Protein AF-A0A1U7HWN7-F1 (afdb_monomer)

Structure (mmCIF, N/CA/C/O backbone):
data_AF-A0A1U7HWN7-F1
#
_entry.id   AF-A0A1U7HWN7-F1
#
loop_
_atom_site.group_PDB
_atom_site.id
_atom_site.type_symbol
_atom_site.label_atom_id
_atom_site.label_alt_id
_atom_site.label_comp_id
_atom_site.label_asym_id
_atom_site.label_entity_id
_atom_site.label_seq_id
_atom_site.pdbx_PDB_ins_code
_atom_site.Cartn_x
_atom_site.Cartn_y
_atom_site.Cartn_z
_atom_site.occupancy
_atom_site.B_iso_or_equiv
_atom_site.auth_seq_id
_atom_site.auth_comp_id
_atom_site.auth_asym_id
_atom_site.auth_atom_id
_atom_site.pdbx_PDB_model_num
ATOM 1 N N . MET A 1 1 ? -8.806 -16.649 3.704 1.00 56.94 1 MET A N 1
ATOM 2 C CA . MET A 1 1 ? -8.551 -15.427 2.915 1.00 56.94 1 MET A CA 1
ATOM 3 C C . MET A 1 1 ? -8.512 -15.822 1.454 1.00 56.94 1 MET A C 1
ATOM 5 O O . MET A 1 1 ? -7.733 -16.699 1.111 1.00 56.94 1 MET A O 1
ATOM 9 N N . THR A 1 2 ? -9.397 -15.265 0.632 1.00 80.50 2 THR A N 1
ATOM 10 C CA . THR A 1 2 ? -9.470 -15.545 -0.810 1.00 80.50 2 THR A CA 1
ATOM 11 C C . THR A 1 2 ? -8.671 -14.491 -1.568 1.00 80.50 2 THR A C 1
ATOM 13 O O . THR A 1 2 ? -8.908 -13.297 -1.384 1.00 80.50 2 THR A O 1
ATOM 16 N N . PHE A 1 3 ? -7.722 -14.925 -2.393 1.00 81.88 3 PHE A N 1
ATOM 17 C CA . PHE A 1 3 ? -6.905 -14.049 -3.230 1.00 81.88 3 PHE A CA 1
ATOM 18 C C . PHE A 1 3 ? -7.599 -13.822 -4.578 1.00 81.88 3 PHE A C 1
ATOM 20 O O . PHE A 1 3 ? -8.114 -14.773 -5.161 1.00 81.88 3 PHE A O 1
ATOM 27 N N . ARG A 1 4 ? -7.633 -12.570 -5.044 1.00 91.50 4 ARG A N 1
ATOM 28 C CA . ARG A 1 4 ?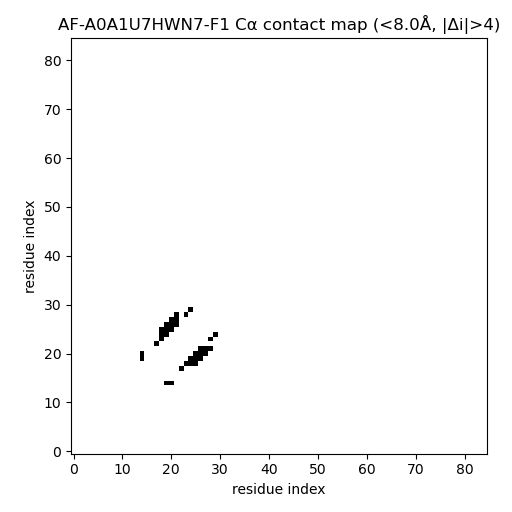 -8.225 -12.176 -6.330 1.00 91.50 4 ARG A CA 1
ATOM 29 C C . ARG A 1 4 ? -7.111 -11.689 -7.258 1.00 91.50 4 ARG A C 1
ATOM 31 O O . ARG A 1 4 ? -6.593 -10.601 -6.996 1.00 91.50 4 ARG A O 1
ATOM 38 N N . PRO A 1 5 ? -6.699 -12.482 -8.261 1.00 86.81 5 PRO A N 1
ATOM 39 C CA . PRO A 1 5 ? -5.590 -12.123 -9.142 1.00 86.81 5 PRO A CA 1
ATOM 40 C C . PRO A 1 5 ? -5.881 -10.870 -9.975 1.00 86.81 5 PRO A C 1
ATOM 42 O O . PRO A 1 5 ? -4.960 -10.119 -10.266 1.00 86.81 5 PRO A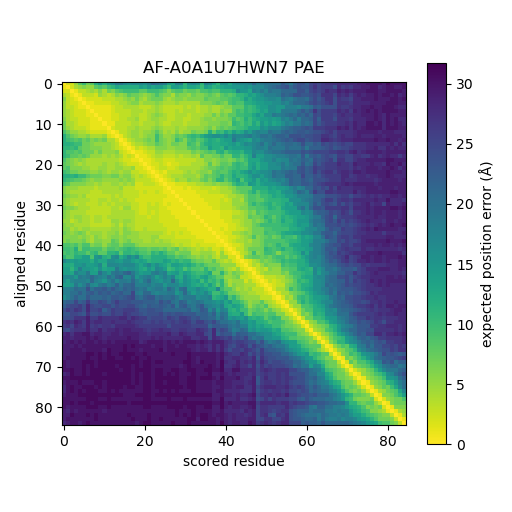 O 1
ATOM 45 N N . GLU A 1 6 ? -7.151 -10.570 -10.248 1.00 91.62 6 GLU A N 1
ATOM 46 C CA . GLU A 1 6 ? -7.563 -9.426 -11.069 1.00 91.62 6 GLU A CA 1
ATOM 47 C C . GLU A 1 6 ? -7.149 -8.086 -10.443 1.00 91.62 6 GLU A C 1
ATOM 49 O O . GLU A 1 6 ? -6.822 -7.135 -11.144 1.00 91.62 6 GLU A O 1
ATOM 54 N N . LEU A 1 7 ? -7.112 -8.016 -9.107 1.00 89.62 7 LEU A N 1
ATOM 55 C CA . LEU A 1 7 ? -6.626 -6.832 -8.393 1.00 89.62 7 LEU A CA 1
ATOM 56 C C . LEU A 1 7 ? -5.112 -6.664 -8.519 1.00 89.62 7 LEU A C 1
ATOM 58 O O . LEU A 1 7 ? -4.613 -5.548 -8.433 1.00 89.62 7 LEU A O 1
ATOM 62 N N . LEU A 1 8 ? -4.376 -7.768 -8.662 1.00 87.25 8 LEU A N 1
ATOM 63 C CA . LEU A 1 8 ? -2.935 -7.717 -8.864 1.00 87.25 8 LEU A CA 1
ATOM 64 C C . LEU A 1 8 ? -2.625 -7.168 -10.259 1.00 87.25 8 LEU A C 1
ATOM 66 O O . LEU A 1 8 ? -1.751 -6.320 -10.388 1.00 87.25 8 LEU A O 1
ATOM 70 N N . ASP A 1 9 ? -3.380 -7.608 -11.266 1.00 87.50 9 ASP A N 1
ATOM 71 C CA . ASP A 1 9 ? -3.248 -7.127 -12.642 1.00 87.50 9 ASP A CA 1
ATOM 72 C C . ASP A 1 9 ? -3.592 -5.635 -12.756 1.00 87.50 9 ASP A C 1
ATOM 74 O O . ASP A 1 9 ? -2.878 -4.892 -13.423 1.00 87.50 9 ASP A O 1
ATOM 78 N N . GLU A 1 10 ? -4.632 -5.173 -12.050 1.00 88.12 10 GLU A N 1
ATOM 79 C CA . GLU A 1 10 ? -4.983 -3.748 -11.974 1.00 88.12 10 GLU A CA 1
ATOM 80 C C . GLU A 1 10 ? -3.884 -2.925 -11.281 1.00 88.12 10 GLU A C 1
ATOM 82 O O . GLU A 1 10 ? -3.500 -1.864 -11.767 1.00 88.12 10 GLU A O 1
ATOM 87 N N . LEU A 1 11 ? -3.323 -3.423 -10.174 1.00 86.12 11 LEU A N 1
ATOM 88 C CA . LEU A 1 11 ? -2.237 -2.742 -9.457 1.00 86.12 11 LEU A CA 1
ATOM 89 C C . LEU A 1 11 ? -0.922 -2.707 -10.250 1.00 86.12 11 LEU A C 1
ATOM 91 O O . LEU A 1 11 ? -0.128 -1.789 -10.065 1.00 86.12 11 LEU A O 1
ATOM 95 N N . LEU A 1 12 ? -0.675 -3.702 -11.102 1.00 86.31 12 LEU A N 1
ATOM 96 C CA . LEU A 1 12 ? 0.511 -3.781 -11.961 1.00 86.31 12 LEU A CA 1
ATOM 97 C C . LEU A 1 12 ? 0.295 -3.127 -13.336 1.00 86.31 12 LEU A C 1
ATOM 99 O O . LEU A 1 12 ? 1.212 -3.114 -14.161 1.00 86.31 12 LEU A O 1
ATOM 103 N N . GLN A 1 13 ? -0.890 -2.573 -13.600 1.00 84.81 13 GLN A N 1
ATOM 104 C CA . GLN A 1 13 ? -1.189 -1.914 -14.862 1.00 84.81 13 GLN A CA 1
ATOM 105 C C . GLN A 1 13 ? -0.359 -0.628 -15.001 1.00 84.81 13 GLN A C 1
ATOM 107 O O . GLN A 1 13 ? -0.515 0.314 -14.229 1.00 84.81 13 GLN A O 1
ATOM 112 N N . GLY A 1 14 ? 0.513 -0.576 -16.013 1.00 76.38 14 GLY A N 1
ATOM 113 C CA . GLY A 1 14 ? 1.387 0.581 -16.261 1.00 76.38 14 GLY A CA 1
ATOM 114 C C . GLY A 1 14 ? 2.718 0.548 -15.505 1.00 76.38 14 GLY A C 1
ATOM 115 O O . GLY A 1 14 ? 3.338 1.589 -15.318 1.00 76.38 14 GLY A O 1
ATOM 116 N N . TYR A 1 15 ? 3.148 -0.632 -15.057 1.00 78.62 15 TYR A N 1
ATOM 117 C CA . TYR A 1 15 ? 4.492 -0.849 -14.534 1.00 78.62 15 TYR A CA 1
ATOM 118 C C . TYR A 1 15 ? 5.502 -1.054 -15.678 1.00 78.62 15 TYR A C 1
ATOM 120 O O . TYR A 1 15 ? 5.391 -2.021 -16.434 1.00 78.62 15 TYR A O 1
ATOM 128 N N . ASP A 1 16 ? 6.512 -0.184 -15.757 1.00 77.31 16 ASP A N 1
ATOM 129 C CA . ASP A 1 16 ? 7.597 -0.264 -16.749 1.00 77.31 16 ASP A CA 1
ATOM 130 C C . ASP A 1 16 ? 8.978 -0.518 -16.110 1.00 77.31 16 ASP A C 1
ATOM 132 O O . ASP A 1 16 ? 9.842 -1.157 -16.721 1.00 77.31 16 ASP A O 1
ATOM 136 N N . HIS A 1 17 ? 9.202 -0.070 -14.866 1.00 84.19 17 HIS A N 1
ATOM 137 C CA . HIS A 1 17 ? 10.516 -0.121 -14.217 1.00 84.19 17 HIS A CA 1
ATOM 138 C C . HIS A 1 17 ? 10.485 -0.754 -12.819 1.00 84.19 17 HIS A C 1
ATOM 140 O O . HIS A 1 17 ? 9.597 -0.446 -12.031 1.00 84.19 17 HIS A O 1
ATOM 146 N N . PRO A 1 18 ? 11.512 -1.540 -12.427 1.00 82.19 18 PRO A N 1
ATOM 147 C CA . PRO A 1 18 ? 11.605 -2.160 -11.093 1.00 82.19 18 PRO A CA 1
ATOM 148 C C . PRO A 1 18 ? 11.568 -1.175 -9.927 1.00 82.19 18 PRO A C 1
ATOM 150 O O . PRO A 1 18 ? 11.172 -1.533 -8.814 1.00 82.19 18 PRO A O 1
ATOM 153 N N . GLU A 1 19 ? 11.919 0.076 -10.192 1.00 85.69 19 GLU A N 1
ATOM 154 C CA . GLU A 1 19 ? 11.888 1.170 -9.230 1.00 85.69 19 GLU A CA 1
ATOM 155 C C . GLU A 1 19 ? 10.452 1.611 -8.888 1.00 85.69 19 GLU A C 1
ATOM 157 O O . GLU A 1 19 ? 10.196 2.024 -7.760 1.00 85.69 19 GLU A O 1
ATOM 162 N N . ASP A 1 20 ? 9.477 1.421 -9.779 1.00 84.62 20 ASP A N 1
ATOM 163 C CA . ASP A 1 20 ? 8.068 1.757 -9.515 1.00 84.62 20 ASP A CA 1
ATOM 164 C C . ASP A 1 20 ? 7.373 0.719 -8.621 1.00 84.62 20 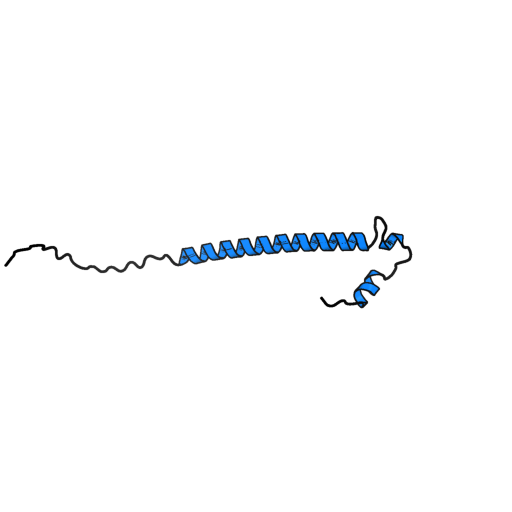ASP A C 1
ATOM 166 O O . ASP A 1 20 ? 6.350 0.993 -7.988 1.00 84.62 20 ASP A O 1
ATOM 170 N N . LEU A 1 21 ? 7.945 -0.483 -8.512 1.00 86.38 21 LEU A N 1
ATOM 171 C CA . LEU A 1 21 ? 7.461 -1.521 -7.604 1.00 86.38 21 LEU A CA 1
ATOM 172 C C . LEU A 1 21 ? 8.141 -1.425 -6.235 1.00 86.38 21 LEU A C 1
ATOM 174 O O . LEU A 1 21 ? 7.458 -1.427 -5.206 1.00 86.38 21 LEU A O 1
ATOM 178 N N . LEU A 1 22 ? 9.478 -1.342 -6.227 1.00 86.38 22 LEU A N 1
ATOM 179 C CA . LEU A 1 22 ? 10.321 -1.487 -5.030 1.00 86.38 22 LEU A CA 1
ATOM 180 C C . LEU A 1 22 ? 11.084 -0.219 -4.622 1.00 86.38 22 LEU A C 1
ATOM 182 O O . LEU A 1 22 ? 11.687 -0.196 -3.549 1.00 86.38 22 LEU A O 1
ATOM 186 N N . GLY A 1 23 ? 11.091 0.818 -5.454 1.00 86.25 23 GLY A N 1
ATOM 187 C CA . GLY A 1 23 ? 11.811 2.060 -5.196 1.00 86.25 23 GLY A CA 1
ATOM 188 C C . GLY A 1 23 ? 11.151 2.930 -4.130 1.00 86.25 23 GLY A C 1
ATOM 189 O O . GLY A 1 23 ? 10.147 2.583 -3.503 1.00 86.25 23 GLY A O 1
ATOM 190 N N . GLU A 1 24 ? 11.729 4.107 -3.900 1.00 82.44 24 GLU A N 1
ATOM 191 C CA . GLU A 1 24 ? 11.361 4.960 -2.768 1.00 82.44 24 GLU A CA 1
ATOM 192 C C . GLU A 1 24 ? 9.909 5.472 -2.823 1.00 82.44 24 GLU A C 1
ATOM 194 O O . GLU A 1 24 ? 9.309 5.712 -1.769 1.00 82.44 24 GLU A O 1
ATOM 199 N N . GLY A 1 25 ? 9.345 5.562 -4.031 1.00 83.12 25 GLY A N 1
ATOM 200 C CA . GLY A 1 25 ? 7.941 5.876 -4.309 1.00 83.12 25 GLY A CA 1
ATOM 201 C C . GLY A 1 25 ? 7.103 4.680 -4.765 1.00 83.12 25 GLY A C 1
ATOM 202 O O . GLY A 1 25 ? 5.963 4.881 -5.179 1.00 83.12 25 GLY A O 1
ATOM 203 N N . GLY A 1 26 ? 7.639 3.459 -4.696 1.00 88.62 26 GLY A N 1
ATOM 204 C CA . GLY A 1 26 ? 7.026 2.295 -5.321 1.00 88.62 26 GLY A CA 1
ATOM 205 C C . GLY A 1 26 ? 5.683 1.883 -4.713 1.00 88.62 26 GLY A C 1
ATOM 206 O O . GLY A 1 26 ? 5.397 2.125 -3.531 1.00 88.62 26 GLY A O 1
ATOM 207 N N . ILE A 1 27 ? 4.852 1.217 -5.517 1.00 90.56 27 ILE A N 1
ATOM 208 C CA . ILE A 1 27 ? 3.476 0.852 -5.149 1.00 90.56 27 ILE A CA 1
ATOM 209 C C . ILE A 1 27 ? 3.411 -0.042 -3.902 1.00 90.56 27 ILE A C 1
ATOM 211 O O . ILE A 1 27 ? 2.500 0.103 -3.087 1.00 90.56 27 ILE A O 1
ATOM 215 N N . LEU A 1 28 ? 4.409 -0.906 -3.670 1.00 90.06 28 LEU A N 1
ATOM 216 C CA . LEU A 1 28 ? 4.450 -1.774 -2.485 1.00 90.06 28 LEU A CA 1
ATOM 217 C C . LEU A 1 28 ? 4.590 -0.980 -1.184 1.00 90.06 28 LEU A C 1
ATOM 219 O O . LEU A 1 28 ? 3.974 -1.323 -0.169 1.00 90.06 28 LEU A O 1
ATOM 223 N N . LYS A 1 29 ? 5.369 0.103 -1.204 1.00 90.38 29 LYS A N 1
ATOM 224 C CA . LYS A 1 29 ? 5.560 0.977 -0.042 1.00 90.38 29 LYS A CA 1
ATOM 225 C C . LYS A 1 29 ? 4.285 1.764 0.253 1.00 90.38 29 LYS A C 1
ATOM 227 O O . LYS A 1 29 ? 3.885 1.872 1.413 1.00 90.38 29 LYS A O 1
ATOM 232 N N . GLN A 1 30 ? 3.615 2.248 -0.793 1.00 90.19 30 GLN A N 1
ATOM 233 C CA . GLN A 1 30 ? 2.326 2.932 -0.673 1.00 90.19 30 GLN A CA 1
ATOM 234 C C . GLN A 1 30 ? 1.236 1.996 -0.136 1.00 90.19 30 GLN A C 1
ATOM 236 O O . GLN A 1 30 ? 0.533 2.351 0.810 1.00 90.19 30 GLN A O 1
ATOM 241 N N . LEU A 1 31 ? 1.148 0.775 -0.673 1.00 91.56 31 LEU A N 1
ATOM 242 C CA . LEU A 1 31 ? 0.190 -0.237 -0.235 1.00 91.56 31 LEU A CA 1
ATOM 243 C C . LEU A 1 31 ? 0.415 -0.623 1.231 1.00 91.56 31 LEU A C 1
ATOM 245 O O . LEU A 1 31 ? -0.536 -0.672 2.010 1.00 91.56 31 LEU A O 1
ATOM 249 N N . SER A 1 32 ? 1.672 -0.840 1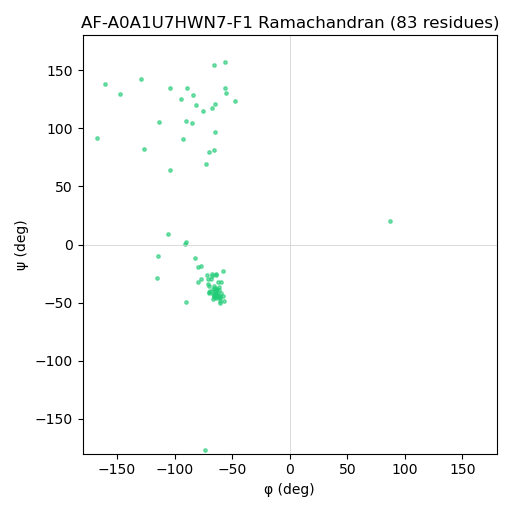.624 1.00 91.81 32 SER A N 1
ATOM 250 C CA . SER A 1 32 ? 2.032 -1.165 3.009 1.00 91.81 32 SER A CA 1
ATOM 251 C C . SER A 1 32 ? 1.634 -0.044 3.969 1.00 91.81 32 SER A C 1
ATOM 253 O O . SER A 1 32 ? 1.033 -0.307 5.011 1.00 91.81 32 SER A O 1
ATOM 255 N N . LYS A 1 33 ? 1.899 1.216 3.599 1.00 93.44 33 LYS A N 1
ATOM 256 C CA . LYS A 1 33 ? 1.480 2.387 4.378 1.00 93.44 33 LYS A CA 1
ATOM 257 C C . LYS A 1 33 ? -0.043 2.450 4.522 1.00 93.44 33 LYS A C 1
ATOM 259 O O . LYS A 1 33 ? -0.535 2.553 5.642 1.00 93.44 33 LYS A O 1
ATOM 264 N N . ALA A 1 34 ? -0.782 2.329 3.420 1.00 92.56 34 ALA A N 1
ATOM 265 C CA . ALA A 1 34 ? -2.244 2.380 3.430 1.00 92.56 34 ALA A CA 1
ATOM 266 C C . ALA A 1 34 ? -2.866 1.249 4.270 1.00 92.56 34 ALA A C 1
ATOM 268 O O . ALA A 1 34 ? -3.872 1.455 4.952 1.00 92.56 34 ALA A O 1
ATOM 269 N N . LEU A 1 35 ? -2.261 0.057 4.252 1.00 93.19 35 LEU A N 1
ATOM 270 C CA . LEU A 1 35 ? -2.704 -1.080 5.055 1.00 93.19 35 LEU A CA 1
ATOM 271 C C . LEU A 1 35 ? -2.503 -0.811 6.549 1.00 93.19 35 LEU A C 1
ATOM 273 O O . LEU A 1 35 ? -3.433 -1.005 7.331 1.00 93.19 35 LEU A O 1
ATOM 277 N N . VAL A 1 36 ? -1.328 -0.305 6.938 1.00 93.88 36 VAL A N 1
ATOM 278 C CA . VAL A 1 36 ? -1.041 0.082 8.328 1.00 93.88 36 VAL A CA 1
ATOM 279 C C . VAL A 1 36 ? -2.006 1.170 8.794 1.00 93.88 36 VAL A C 1
ATOM 281 O O . VAL A 1 36 ? -2.633 1.017 9.838 1.00 93.88 36 VAL A O 1
ATOM 284 N N . GLU A 1 37 ? -2.190 2.232 8.010 1.00 92.56 37 GLU A N 1
ATOM 285 C CA . GLU A 1 37 ? -3.120 3.318 8.337 1.00 92.56 37 GLU A CA 1
ATOM 286 C C . GLU A 1 37 ? -4.551 2.807 8.528 1.00 92.56 37 GLU A C 1
ATOM 288 O O . GLU A 1 37 ? -5.192 3.151 9.520 1.00 92.56 37 GLU A O 1
ATOM 293 N N . ARG A 1 38 ? -5.037 1.924 7.647 1.00 91.25 38 ARG A N 1
ATOM 294 C CA . ARG A 1 38 ? -6.378 1.336 7.767 1.00 91.25 38 ARG A CA 1
ATOM 295 C C . ARG A 1 38 ? -6.510 0.425 8.987 1.00 91.25 38 ARG A C 1
ATOM 297 O O . ARG A 1 38 ? -7.552 0.430 9.636 1.00 91.25 38 ARG A O 1
ATOM 304 N N . CYS A 1 39 ? -5.476 -0.343 9.321 1.00 90.12 39 CYS A N 1
ATOM 305 C CA . CYS A 1 39 ? -5.459 -1.143 10.544 1.00 90.12 39 CYS A CA 1
ATOM 306 C C . CYS A 1 39 ? -5.500 -0.261 11.797 1.00 90.12 39 CYS A C 1
ATOM 308 O O . CYS A 1 39 ? -6.244 -0.570 12.726 1.00 90.12 39 CYS A O 1
ATOM 310 N N . LEU A 1 40 ? -4.740 0.836 11.823 1.00 88.81 40 LEU A N 1
ATOM 311 C CA . LEU A 1 40 ? -4.749 1.787 12.936 1.00 88.81 40 LEU A CA 1
ATOM 312 C C . LEU A 1 40 ? -6.104 2.497 13.055 1.00 88.81 40 LEU A C 1
ATOM 314 O O . LEU A 1 40 ? -6.653 2.571 14.152 1.00 88.81 40 LEU A O 1
ATOM 318 N N . GLN A 1 41 ? -6.677 2.952 11.938 1.00 85.25 41 GLN A N 1
ATOM 319 C CA . GLN A 1 41 ? -8.019 3.545 11.895 1.00 85.25 41 GLN A CA 1
ATOM 320 C C . GLN A 1 41 ? -9.071 2.571 12.435 1.00 85.25 41 GLN A C 1
ATOM 322 O O . GLN A 1 41 ? -9.823 2.915 13.347 1.00 85.25 41 GLN A O 1
ATOM 327 N N . ALA A 1 42 ? -9.054 1.321 11.963 1.00 81.94 42 ALA A N 1
ATOM 328 C CA . ALA A 1 42 ? -9.970 0.293 12.438 1.00 81.94 42 ALA A CA 1
ATOM 329 C C . ALA A 1 42 ? -9.831 0.045 13.950 1.00 81.94 42 ALA A C 1
ATOM 331 O O . ALA A 1 42 ? -10.845 -0.051 14.633 1.00 81.94 42 ALA A O 1
ATOM 332 N N . GLN A 1 43 ? -8.606 0.009 14.492 1.00 74.75 43 GLN A N 1
ATOM 333 C CA . GLN A 1 43 ? -8.381 -0.125 15.940 1.00 74.75 43 GLN A CA 1
ATOM 334 C C . GLN A 1 43 ? -8.943 1.059 16.738 1.00 74.75 43 GLN A C 1
ATOM 336 O O . GLN A 1 43 ? -9.490 0.879 17.829 1.00 74.75 43 GLN A O 1
ATOM 341 N N . THR A 1 44 ? -8.824 2.282 16.215 1.00 73.94 44 THR A N 1
ATOM 342 C CA . THR A 1 44 ? -9.405 3.458 16.875 1.00 73.94 44 THR A CA 1
ATOM 343 C C . THR A 1 44 ? -10.931 3.446 16.832 1.00 73.94 44 THR A C 1
ATOM 345 O O . THR A 1 44 ? -11.570 3.750 17.843 1.00 73.94 44 THR A O 1
ATOM 348 N N . ASP A 1 45 ? -11.523 3.033 15.711 1.00 73.44 45 ASP A N 1
ATOM 349 C CA . ASP A 1 45 ? -12.973 2.942 15.553 1.00 73.44 45 ASP A CA 1
ATOM 350 C C . ASP A 1 45 ? -13.576 1.870 16.464 1.00 73.44 45 ASP A C 1
ATOM 352 O O . ASP A 1 45 ? -14.584 2.129 17.130 1.00 73.44 45 ASP A O 1
ATOM 356 N N . THR A 1 46 ? -12.943 0.696 16.569 1.00 70.12 46 THR A N 1
ATOM 357 C CA . THR A 1 46 ? -13.397 -0.372 17.471 1.00 70.12 46 THR A CA 1
ATOM 358 C C . THR A 1 46 ? -13.326 0.067 18.928 1.00 70.12 46 THR A C 1
ATOM 360 O O . THR A 1 46 ? -14.306 -0.071 19.657 1.00 70.12 46 THR A O 1
ATOM 363 N N . HIS A 1 47 ? -12.223 0.692 19.346 1.00 67.25 47 HIS A N 1
ATOM 364 C CA . HIS A 1 47 ? -12.067 1.162 20.722 1.00 67.25 47 HIS A CA 1
ATOM 365 C C . HIS A 1 47 ? -13.084 2.260 21.088 1.00 67.25 47 HIS A C 1
ATOM 367 O O . HIS A 1 47 ? -13.643 2.271 22.188 1.00 67.25 47 HIS A O 1
ATOM 373 N N . LEU A 1 48 ? -13.381 3.180 20.164 1.00 71.38 48 LEU A N 1
ATOM 374 C CA . LEU A 1 48 ? -14.408 4.204 20.375 1.00 71.38 48 LEU A CA 1
ATOM 375 C C . LEU A 1 48 ? -15.827 3.617 20.378 1.00 71.38 48 LEU A C 1
ATOM 377 O O . LEU A 1 48 ? -16.679 4.092 21.134 1.00 71.38 48 LEU A O 1
ATOM 381 N N . ALA A 1 49 ? -16.100 2.599 19.561 1.00 70.06 49 ALA A N 1
ATOM 382 C CA . ALA A 1 49 ? -17.378 1.891 19.561 1.00 70.06 49 ALA A CA 1
ATOM 383 C C . ALA A 1 49 ? -17.605 1.127 20.876 1.00 70.06 49 ALA A C 1
ATOM 385 O O . ALA A 1 49 ? -18.672 1.259 21.480 1.00 70.06 49 ALA A O 1
ATOM 386 N N . GLU A 1 50 ? -16.592 0.416 21.375 1.00 67.31 50 GLU A N 1
ATOM 387 C CA . GLU A 1 50 ? -16.634 -0.284 22.664 1.00 67.31 50 GLU A CA 1
ATOM 388 C C . GLU A 1 50 ? -16.871 0.687 23.826 1.00 67.31 50 GLU A C 1
ATOM 390 O O . GLU A 1 50 ? -17.770 0.479 24.642 1.00 67.31 50 GLU A O 1
ATOM 395 N N . GLN A 1 51 ? -16.152 1.814 23.868 1.00 65.62 51 GLN A N 1
ATOM 396 C CA . GLN A 1 51 ? -16.376 2.840 24.890 1.00 65.62 51 GLN A CA 1
ATOM 397 C C . GLN A 1 51 ? -17.787 3.440 24.841 1.00 65.62 51 GLN A C 1
ATOM 399 O O . GLN A 1 51 ? -18.379 3.706 25.891 1.00 65.62 51 GLN A O 1
ATOM 404 N N . ARG A 1 52 ? -18.351 3.665 23.646 1.00 68.69 52 ARG A N 1
ATOM 405 C CA . ARG A 1 52 ? -19.740 4.135 23.504 1.00 68.69 52 ARG A CA 1
ATOM 406 C C . ARG A 1 52 ? -20.740 3.081 23.981 1.00 68.69 52 ARG A C 1
ATOM 408 O O . ARG A 1 52 ? -21.670 3.438 24.702 1.00 68.69 52 ARG A O 1
ATOM 415 N N . ALA A 1 53 ? -20.530 1.808 23.649 1.00 66.56 53 ALA A N 1
ATOM 416 C CA . ALA A 1 53 ? -21.382 0.706 24.097 1.00 66.56 53 ALA A CA 1
ATOM 417 C C . ALA A 1 53 ? -21.351 0.534 25.628 1.00 66.56 53 ALA A C 1
ATOM 419 O O . ALA A 1 53 ? -22.398 0.396 26.264 1.00 66.56 53 ALA A O 1
ATOM 420 N N . LEU A 1 54 ? -20.171 0.636 26.248 1.00 68.25 54 LEU A N 1
ATOM 421 C CA . LEU A 1 54 ? -20.017 0.591 27.705 1.00 68.25 54 LEU A CA 1
ATOM 422 C C . LEU A 1 54 ? -20.732 1.764 28.398 1.00 68.25 54 LEU A C 1
ATOM 424 O O . LEU A 1 54 ? -21.434 1.557 29.389 1.00 68.25 54 LEU A O 1
ATOM 428 N N . LYS A 1 55 ? -20.615 2.988 27.863 1.00 65.81 55 LYS A N 1
ATOM 429 C CA . LYS A 1 55 ? -21.320 4.172 28.394 1.00 65.81 55 LYS A CA 1
ATOM 430 C C . LYS A 1 55 ? -22.840 4.069 28.235 1.00 65.81 55 LYS A C 1
ATOM 432 O O . LYS A 1 55 ? -23.572 4.495 29.127 1.00 65.81 55 LYS A O 1
ATOM 437 N N . PHE A 1 56 ? -23.320 3.475 27.143 1.00 60.59 56 PHE A N 1
ATOM 438 C CA . PHE A 1 56 ? -24.747 3.225 26.925 1.00 60.59 56 PHE A CA 1
ATOM 439 C C . PHE A 1 56 ? -25.325 2.218 27.936 1.00 60.59 56 PHE A C 1
ATOM 441 O O . PHE A 1 56 ? -26.408 2.434 28.474 1.00 60.59 56 PHE A O 1
ATOM 448 N N . ASN A 1 57 ? -24.580 1.163 28.278 1.00 59.69 57 ASN A N 1
ATOM 449 C CA . ASN A 1 57 ? -25.017 0.186 29.283 1.00 59.69 57 ASN A CA 1
ATOM 450 C C . ASN A 1 57 ? -25.086 0.764 30.711 1.00 59.69 57 ASN A C 1
ATOM 452 O O . ASN A 1 57 ? -25.890 0.315 31.526 1.00 59.69 57 ASN A O 1
ATOM 456 N N . GLN A 1 58 ? -24.288 1.787 31.029 1.00 58.84 58 GLN A N 1
ATOM 457 C CA . GLN A 1 58 ? -24.343 2.448 32.339 1.00 58.84 58 GLN A CA 1
ATOM 458 C C . GLN A 1 58 ? -25.531 3.412 32.482 1.00 58.84 58 GLN A C 1
ATOM 460 O O . GLN A 1 58 ? -26.035 3.590 33.593 1.00 58.84 58 GLN A O 1
ATOM 465 N N . SER A 1 59 ? -26.000 4.028 31.391 1.00 53.47 59 SER A N 1
ATOM 466 C CA . SER A 1 59 ? -27.148 4.945 31.428 1.00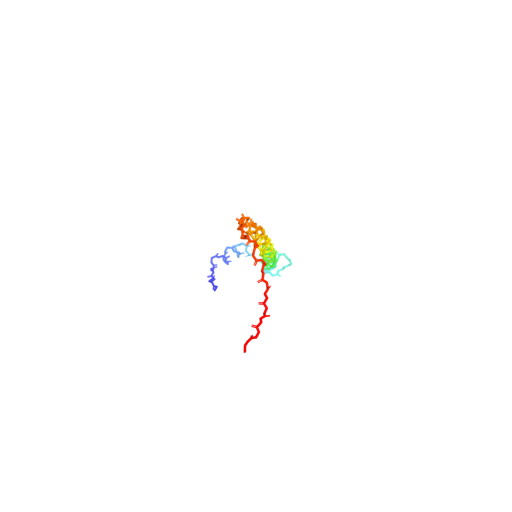 53.47 59 SER A CA 1
ATOM 467 C C . SER A 1 59 ? -28.491 4.206 31.456 1.00 53.47 59 SER A C 1
ATOM 469 O O . SER A 1 59 ? -29.423 4.653 32.127 1.00 53.47 59 SER A O 1
ATOM 471 N 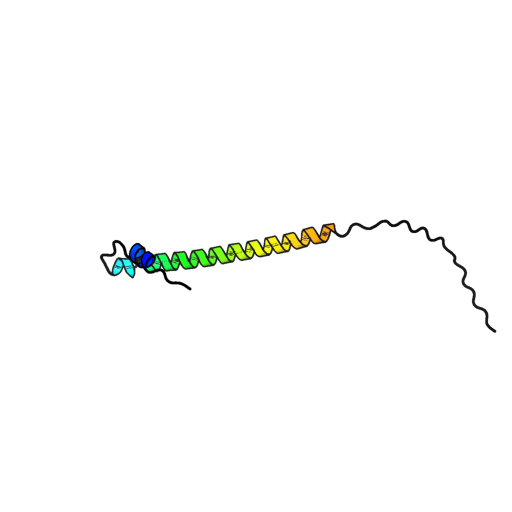N . THR A 1 60 ? -28.590 3.034 30.820 1.00 54.66 60 THR A N 1
ATOM 472 C CA . THR A 1 60 ? -29.786 2.176 30.896 1.00 54.66 60 THR A CA 1
ATOM 473 C C . THR A 1 60 ? -29.951 1.525 32.273 1.00 54.66 60 THR A C 1
ATOM 475 O O . THR A 1 60 ? -31.075 1.427 32.767 1.00 54.66 60 THR A O 1
ATOM 478 N N . ALA A 1 61 ? -28.853 1.188 32.961 1.00 54.69 61 ALA A N 1
ATOM 479 C CA . ALA A 1 61 ? -28.886 0.643 34.322 1.00 54.69 61 ALA A CA 1
ATOM 480 C C . ALA A 1 61 ? -29.363 1.651 35.393 1.00 54.69 61 ALA A C 1
ATOM 482 O O . ALA A 1 61 ? -29.913 1.253 36.421 1.00 54.69 61 ALA A O 1
ATOM 483 N N . GLN A 1 62 ? -29.202 2.960 35.167 1.00 55.31 62 GLN A N 1
ATOM 484 C CA . GLN A 1 62 ? -29.638 3.995 36.119 1.00 55.31 62 GLN A CA 1
ATOM 485 C C . GLN A 1 62 ? -31.145 4.290 36.058 1.00 55.31 62 GLN A C 1
ATOM 487 O O . GLN A 1 62 ? -31.707 4.790 37.031 1.00 55.31 62 GLN A O 1
ATOM 492 N N . ARG A 1 63 ? -3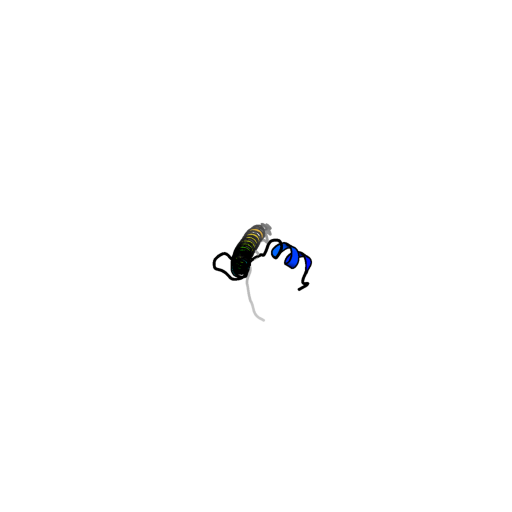1.840 3.928 34.969 1.00 48.38 63 ARG A N 1
ATOM 493 C CA . ARG A 1 63 ? -33.291 4.163 34.826 1.00 48.38 63 ARG A CA 1
ATOM 494 C C . ARG A 1 63 ? -34.162 3.101 35.521 1.00 48.38 63 ARG A C 1
ATOM 496 O O . ARG A 1 63 ? -35.356 3.321 35.700 1.00 48.38 63 ARG A O 1
ATOM 503 N N . ALA A 1 64 ? -33.576 1.987 35.969 1.00 52.88 64 ALA A N 1
ATOM 504 C CA . ALA A 1 64 ? -34.283 0.884 36.634 1.00 52.88 64 ALA A CA 1
ATOM 505 C C . ALA A 1 64 ? -34.384 1.007 38.172 1.00 52.88 64 ALA A C 1
ATOM 507 O O . ALA A 1 64 ? -34.947 0.128 38.818 1.00 52.88 64 ALA A O 1
ATOM 508 N N . LYS A 1 65 ? -33.886 2.091 38.786 1.00 48.75 65 LYS A N 1
ATOM 509 C CA . LYS A 1 65 ? -34.059 2.366 40.227 1.00 48.75 65 LYS A CA 1
ATOM 510 C C . LYS A 1 65 ? -35.115 3.447 40.461 1.00 48.75 65 LYS A C 1
ATOM 512 O O . LYS A 1 65 ? -34.823 4.522 40.969 1.00 48.75 65 LYS A O 1
ATOM 517 N N . SER A 1 66 ? -36.358 3.160 40.087 1.00 44.31 66 SER A N 1
ATOM 518 C CA . SER A 1 66 ? -37.503 3.877 40.660 1.00 44.31 66 SER A CA 1
ATOM 519 C C . SER A 1 66 ? -37.864 3.204 41.990 1.00 44.31 66 SER A C 1
ATOM 521 O O . SER A 1 66 ? -38.022 1.983 42.001 1.00 44.31 66 SER A O 1
ATOM 523 N N . PRO A 1 67 ? -37.995 3.928 43.115 1.00 45.00 67 PRO A N 1
ATOM 524 C CA . PRO A 1 67 ? -38.456 3.325 44.354 1.00 45.00 67 PRO A CA 1
ATOM 525 C C . PRO A 1 67 ? -39.966 3.100 44.231 1.00 45.00 67 PRO A C 1
ATOM 527 O O . PRO A 1 67 ? -40.737 4.057 44.137 1.00 45.00 67 PRO A O 1
ATOM 530 N N . GLN A 1 68 ? -40.414 1.843 44.222 1.00 52.28 68 GLN A N 1
ATOM 531 C CA . GLN A 1 68 ? -41.825 1.538 44.444 1.00 52.28 68 GLN A CA 1
ATOM 532 C C . GLN A 1 68 ? -42.171 1.961 45.875 1.00 52.28 68 GLN A C 1
ATOM 534 O O . GLN A 1 68 ? -41.913 1.259 46.850 1.00 52.28 68 GLN A O 1
ATOM 539 N N . ARG A 1 69 ? -42.738 3.162 45.992 1.00 42.78 69 ARG A N 1
ATOM 540 C CA . ARG A 1 69 ? -43.432 3.653 47.179 1.00 42.78 69 ARG A CA 1
ATOM 541 C C . ARG A 1 69 ? -44.686 2.799 47.373 1.00 42.78 69 ARG A C 1
ATOM 543 O O . ARG A 1 69 ? -45.769 3.203 46.964 1.00 42.78 69 ARG A O 1
ATOM 550 N N . SER A 1 70 ? -44.535 1.620 47.970 1.00 38.47 70 SER A N 1
ATOM 551 C CA . SER A 1 70 ? -45.669 0.850 48.474 1.00 38.47 70 SER A CA 1
ATOM 552 C C . SER A 1 70 ? -45.917 1.273 49.916 1.00 38.47 70 SER A C 1
ATOM 554 O O . SER A 1 70 ? -45.127 1.004 50.818 1.00 38.47 70 SER A O 1
ATOM 556 N N . GLN A 1 71 ? -46.985 2.042 50.102 1.00 52.06 71 GLN A N 1
ATOM 557 C CA . GLN A 1 71 ? -47.520 2.413 51.403 1.00 52.06 71 GLN A CA 1
ATOM 558 C C . GLN A 1 71 ? -48.139 1.162 52.036 1.00 52.06 71 GLN A C 1
ATOM 560 O O . GLN A 1 71 ? -49.355 1.004 51.994 1.00 52.06 71 GLN A O 1
ATOM 565 N N . GLU A 1 72 ? -47.338 0.266 52.613 1.00 47.94 72 GLU A N 1
ATOM 566 C CA . GLU A 1 72 ? -47.893 -0.773 53.478 1.00 47.94 72 GLU A CA 1
ATOM 567 C C . GLU A 1 72 ? -47.872 -0.288 54.924 1.00 47.94 72 GLU A C 1
ATOM 569 O O . GLU A 1 72 ? -46.900 -0.386 55.672 1.00 47.94 72 GLU A O 1
ATOM 574 N N . LYS A 1 73 ? -48.995 0.333 55.274 1.00 50.97 73 LYS A N 1
ATOM 575 C CA . LYS A 1 73 ? -49.348 0.824 56.598 1.00 50.97 73 LYS A CA 1
ATOM 576 C C . LYS A 1 73 ? -49.666 -0.373 57.504 1.00 50.97 73 LYS A C 1
ATOM 578 O O . LYS A 1 73 ? -50.818 -0.568 57.877 1.00 50.97 73 LYS A O 1
ATOM 583 N N . THR A 1 74 ? -48.663 -1.174 57.858 1.00 43.19 74 THR A N 1
ATOM 584 C CA . THR A 1 74 ? -48.836 -2.220 58.874 1.00 43.19 74 THR A CA 1
ATOM 585 C C . THR A 1 74 ? -48.642 -1.609 60.252 1.00 43.19 74 THR A C 1
ATOM 587 O O . THR A 1 74 ? -47.552 -1.235 60.680 1.00 43.19 74 THR A O 1
ATOM 590 N N . ILE A 1 75 ? -49.789 -1.442 60.897 1.00 48.44 75 ILE A N 1
ATOM 591 C CA . ILE A 1 75 ? -49.989 -0.912 62.234 1.00 48.44 75 ILE A CA 1
ATOM 592 C C . ILE A 1 75 ? -49.162 -1.716 63.241 1.00 48.44 75 ILE A C 1
ATOM 594 O O . ILE A 1 75 ? -49.201 -2.943 63.298 1.00 48.44 75 ILE A O 1
ATOM 598 N N . ILE A 1 76 ? -48.436 -0.958 64.052 1.00 44.69 76 ILE A N 1
ATOM 599 C CA . ILE A 1 76 ? -47.701 -1.372 65.239 1.00 44.69 76 ILE A CA 1
ATOM 600 C C . ILE A 1 76 ? -48.591 -2.247 66.133 1.00 44.69 76 ILE A C 1
ATOM 602 O O . ILE A 1 76 ? -49.619 -1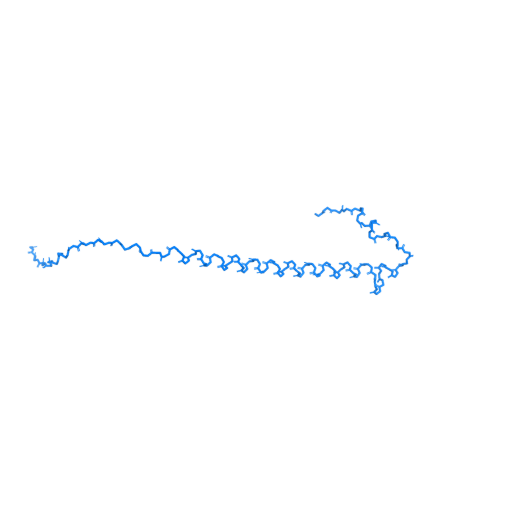.788 66.627 1.00 44.69 76 ILE A O 1
ATOM 606 N N . ARG A 1 77 ? -48.141 -3.465 66.446 1.00 45.47 77 ARG A N 1
ATOM 607 C CA . ARG A 1 77 ? -48.523 -4.134 67.694 1.00 45.47 77 ARG A CA 1
ATOM 608 C C . ARG A 1 77 ? -47.268 -4.560 68.442 1.00 45.47 77 ARG A C 1
ATOM 610 O O . ARG A 1 77 ? -46.813 -5.695 68.375 1.00 45.47 77 ARG A O 1
ATOM 617 N N . VAL A 1 78 ? -46.711 -3.590 69.161 1.00 49.66 78 VAL A N 1
ATOM 618 C CA . VAL A 1 78 ? -45.856 -3.843 70.318 1.00 49.66 78 VAL A CA 1
ATOM 619 C C . VAL A 1 78 ? -46.725 -4.497 71.387 1.00 49.66 78 VAL A C 1
ATOM 621 O O . VAL A 1 78 ? -47.689 -3.891 71.842 1.00 49.66 78 VAL A O 1
ATOM 624 N N . SER A 1 79 ? -46.359 -5.704 71.811 1.00 45.44 79 SER A N 1
ATOM 625 C CA . SER A 1 79 ? -46.461 -6.109 73.217 1.00 45.44 79 SER A CA 1
ATOM 626 C C . SER A 1 79 ? -45.679 -7.402 73.435 1.00 45.44 79 SER A C 1
ATOM 628 O O . SER A 1 79 ? -46.191 -8.508 73.278 1.00 45.44 79 SER A O 1
ATOM 630 N N . CYS A 1 80 ? -44.415 -7.221 73.798 1.00 39.06 80 CYS A N 1
ATOM 631 C CA . CYS A 1 80 ? -43.621 -8.174 74.556 1.00 39.06 80 CYS A CA 1
ATOM 632 C C . CYS A 1 80 ? -44.335 -8.495 75.885 1.00 39.06 80 CYS A C 1
ATOM 634 O O . CYS A 1 80 ? -44.772 -7.562 76.549 1.00 39.06 80 CYS A O 1
ATOM 636 N N . THR A 1 81 ? -44.431 -9.770 76.285 1.00 55.62 81 THR A N 1
ATOM 637 C CA . THR A 1 81 ? -44.101 -10.214 77.658 1.00 55.62 81 THR A CA 1
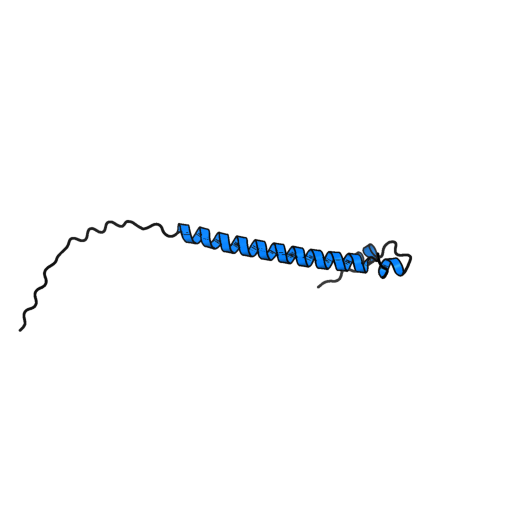ATOM 638 C C . THR A 1 81 ? -43.834 -11.733 77.703 1.00 55.62 81 THR A C 1
ATOM 640 O O . THR A 1 81 ? -44.578 -12.492 77.084 1.00 55.62 81 THR A O 1
ATOM 643 N N . PRO A 1 82 ? -42.805 -12.188 78.446 1.00 52.38 82 PRO A N 1
ATOM 644 C CA . PRO A 1 82 ? -42.513 -13.600 78.700 1.00 52.38 82 PRO A CA 1
ATOM 645 C C . PRO A 1 82 ? -42.932 -13.998 80.126 1.00 52.38 82 PRO A C 1
ATOM 647 O O . PRO A 1 82 ? -42.582 -13.278 81.058 1.00 52.38 82 PRO A O 1
ATOM 650 N N . LYS A 1 83 ? -43.601 -15.142 80.345 1.00 51.75 83 LYS A N 1
ATOM 651 C CA . LYS A 1 83 ? -43.675 -15.791 81.674 1.00 51.75 83 LYS A CA 1
ATOM 652 C C . LYS A 1 83 ? -43.751 -17.317 81.548 1.00 51.75 83 LYS A C 1
ATOM 654 O O . LYS A 1 83 ? -44.532 -17.838 80.762 1.00 51.75 83 LYS A O 1
ATOM 659 N N . HIS A 1 84 ? -42.866 -17.960 82.306 1.00 39.59 84 HIS A N 1
ATOM 660 C CA . HIS A 1 84 ? -42.628 -19.396 82.448 1.00 39.59 84 HIS A CA 1
ATOM 661 C C . HIS A 1 84 ? -43.865 -20.210 82.856 1.00 39.59 84 HIS A C 1
ATOM 663 O O . HIS A 1 84 ? -44.740 -19.690 83.549 1.00 39.59 84 HIS A O 1
ATOM 669 N N . PHE A 1 85 ? -43.819 -21.505 82.538 1.00 40.62 85 PHE A N 1
ATOM 670 C CA . PHE A 1 85 ? -44.308 -22.589 83.389 1.00 40.62 85 PHE A CA 1
ATOM 671 C C . PHE A 1 85 ? -43.256 -23.697 83.426 1.00 40.62 85 PHE A C 1
ATOM 673 O O . PHE A 1 85 ? -42.618 -23.909 82.368 1.00 40.62 85 PHE A O 1
#

pLDDT: mean 70.69, std 17.86, range [38.47, 93.88]

Organism: NCBI:txid247279

Mean predicted aligned error: 16.96 Å

Secondary structure (DSSP, 8-state):
----HHHHHHHTTT--SHHHHHSTT-HHHHHHHHHHHHHHHHHHHHHHHHHHHHHHHHHHHHTT---------------------

Solvent-accessible surface area (backbone atoms only — not comparable to full-atom values): 5565 Å² total; per-residue (Å²): 137,88,86,62,68,68,60,53,54,60,72,53,60,90,73,86,52,74,51,55,48,73,34,100,83,3,54,55,59,53,51,51,49,54,50,51,52,50,53,53,51,50,53,51,52,52,54,53,50,51,53,50,52,56,54,50,57,56,58,61,62,63,71,73,73,70,82,82,84,73,86,76,84,76,76,86,79,89,76,90,83,88,83,89,132

Radius of gyration: 35.11 Å; Cα contacts (8 Å, |Δi|>4): 17; chains: 1; bounding box: 62×28×100 Å

Sequence (85 aa):
MTFRPELLDELLQGYDHPEDLLGEGGILKQLSKALVERCLQAQTDTHLAEQRALKFNQSTAQRAKSPQRSQEKTIIRVSCTPKHF

Foldseek 3Di:
DDDDVVVVCVLCPPDDDPCCCPNPPHPVVVVVVVVVVVVVVVVVVVVVVVVVVVVVVVVVVVVPPDDPPDPPPDDDDDDDDDDDD